Protein AF-A0A8T5M8J5-F1 (afdb_monomer_lite)

pLDDT: mean 85.02, std 7.41, range [54.47, 93.62]

Sequence (125 aa):
MVTTDGLLTYPKVIKSVWGYNHKLKRCNVFHNKVNASKGEGFNHPIERLHNSVRARTKVMRGFHGSINSANAILKGYEIYYNFITKHQAIKKCPYELAIPELTETLKDSKNKWLGLIQLTKEADL

Foldseek 3Di:
DAEDQQPPCVVVVQCVPQHADPVVRGGPDDYHHNHCCVPPHDPVVVVVVVVVVCVVVVVDPLVPDDPVSVVVVVVVVVCCQQFPDQDPVRSHHNCCVVPVPVVVQQVVPPDRVVSVVVVVVVVVD

Secondary structure (DSSP, 8-state):
-EEE---TTHHHHHHHHH-EETTTTEESS-EEE--GGGTT---HHHHHHHHHHHHHHHH-GGGSS-HHHHHHHHHHHHHIIIIIPPPTTTSS-HHHHH-HHHHHHHHT-SSHHHHHHHHHHHHT-

Radius of gyration: 25.07 Å; chains: 1; bounding box: 56×33×66 Å

Structure (mmCIF, N/CA/C/O backbone):
data_AF-A0A8T5M8J5-F1
#
_entry.id   AF-A0A8T5M8J5-F1
#
loop_
_atom_site.group_PDB
_atom_site.id
_atom_site.type_symbol
_atom_site.label_atom_id
_atom_site.label_alt_id
_atom_site.label_comp_id
_atom_site.label_asym_id
_atom_site.label_entity_id
_atom_site.label_seq_id
_atom_site.pdbx_PDB_ins_code
_atom_site.Cartn_x
_atom_site.Cartn_y
_atom_site.Cartn_z
_atom_site.occupancy
_atom_site.B_iso_or_equiv
_atom_site.auth_seq_id
_atom_site.auth_comp_id
_atom_site.auth_asym_id
_atom_site.auth_atom_id
_atom_site.pdbx_PDB_model_num
ATOM 1 N N . MET A 1 1 ? 32.609 -10.856 -18.463 1.00 80.81 1 MET A N 1
ATOM 2 C CA . MET A 1 1 ? 31.141 -11.035 -18.415 1.00 80.81 1 MET A CA 1
ATOM 3 C C . MET A 1 1 ? 30.520 -9.665 -18.214 1.00 80.81 1 MET A C 1
ATOM 5 O O . MET A 1 1 ? 30.996 -8.950 -17.347 1.00 80.81 1 MET A O 1
ATOM 9 N N . VAL A 1 2 ? 29.534 -9.284 -19.029 1.00 86.81 2 VAL A N 1
ATOM 10 C CA . VAL A 1 2 ? 28.79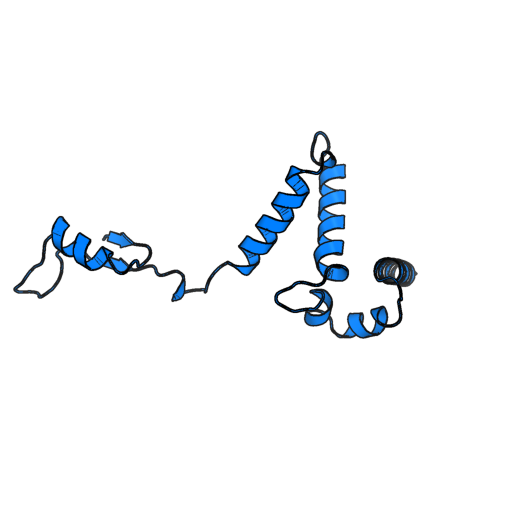7 -8.015 -18.891 1.00 86.81 2 VAL A CA 1
ATOM 11 C C . VAL A 1 2 ? 27.370 -8.350 -18.494 1.00 86.81 2 VAL A C 1
ATOM 13 O O . VAL A 1 2 ? 26.700 -9.097 -19.207 1.00 86.81 2 VAL A O 1
ATOM 16 N N . THR A 1 3 ? 26.920 -7.812 -17.366 1.00 87.38 3 THR A N 1
ATOM 17 C CA . THR A 1 3 ? 25.561 -8.007 -16.857 1.00 87.38 3 THR A CA 1
ATOM 18 C C . TH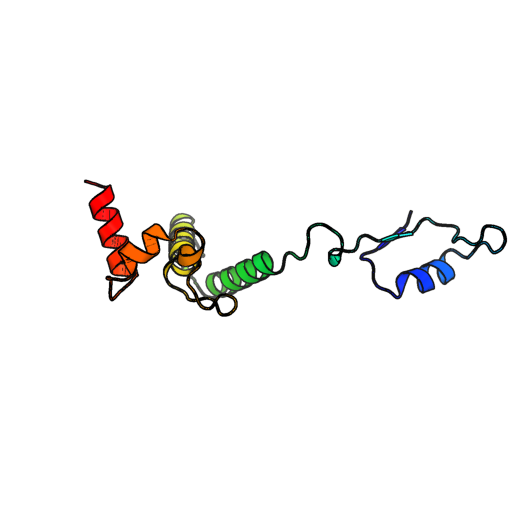R A 1 3 ? 24.763 -6.732 -17.079 1.00 87.38 3 THR A C 1
ATOM 20 O O . THR A 1 3 ? 25.243 -5.653 -16.741 1.00 87.38 3 THR A O 1
ATOM 23 N N . THR A 1 4 ? 23.567 -6.833 -17.659 1.00 86.56 4 THR A N 1
ATOM 24 C CA . THR A 1 4 ? 22.674 -5.678 -17.847 1.00 86.56 4 THR A CA 1
ATOM 25 C C . THR A 1 4 ? 21.249 -6.009 -17.416 1.00 86.56 4 THR A C 1
ATOM 27 O O . THR A 1 4 ? 20.870 -7.180 -17.377 1.00 86.56 4 THR A O 1
ATOM 30 N N . ASP A 1 5 ? 20.455 -4.973 -17.150 1.00 81.88 5 ASP A N 1
ATOM 31 C CA . ASP A 1 5 ? 19.042 -5.042 -16.730 1.00 81.88 5 ASP A CA 1
ATOM 32 C C . ASP A 1 5 ? 18.072 -5.588 -17.810 1.00 81.88 5 ASP A C 1
ATOM 34 O O . ASP A 1 5 ? 16.863 -5.688 -17.605 1.00 81.88 5 ASP A O 1
ATOM 38 N N . GLY A 1 6 ? 18.595 -5.948 -18.989 1.00 79.88 6 GLY A N 1
ATOM 39 C CA . GLY A 1 6 ? 17.821 -6.507 -20.092 1.00 79.88 6 GLY A CA 1
ATOM 40 C C . GLY A 1 6 ? 17.227 -5.508 -21.093 1.00 79.88 6 GLY A C 1
ATOM 41 O O . GLY A 1 6 ? 16.487 -5.967 -21.966 1.00 79.88 6 GLY A O 1
ATOM 42 N N . LEU A 1 7 ? 17.559 -4.206 -21.059 1.00 85.19 7 LEU A N 1
ATOM 43 C CA . LEU A 1 7 ? 17.125 -3.257 -22.105 1.00 85.19 7 LEU A CA 1
ATOM 44 C C . LEU A 1 7 ? 17.504 -3.740 -23.522 1.00 85.19 7 LEU A C 1
ATOM 46 O O . LEU A 1 7 ? 18.614 -4.220 -23.781 1.00 85.19 7 LEU A O 1
ATOM 50 N N . LEU A 1 8 ? 16.579 -3.572 -24.473 1.00 85.88 8 LEU A N 1
ATOM 51 C CA . LEU A 1 8 ? 16.702 -4.094 -25.843 1.00 85.88 8 LEU A CA 1
ATOM 52 C C . LEU A 1 8 ? 17.869 -3.496 -26.644 1.00 85.88 8 LEU A C 1
ATOM 54 O O . LEU A 1 8 ? 18.302 -4.090 -27.629 1.00 85.88 8 LEU A O 1
ATOM 58 N N . THR A 1 9 ? 18.400 -2.346 -26.230 1.00 90.12 9 THR A N 1
ATOM 59 C CA . THR A 1 9 ? 19.506 -1.652 -26.904 1.00 90.12 9 THR A CA 1
ATOM 60 C C . THR A 1 9 ? 20.879 -2.233 -26.556 1.00 90.12 9 THR A C 1
ATOM 62 O O . THR A 1 9 ? 21.807 -2.123 -27.364 1.00 90.12 9 THR A O 1
ATOM 65 N N . TYR A 1 10 ? 21.022 -2.912 -25.410 1.00 89.75 10 TYR A N 1
ATOM 66 C CA . TYR A 1 10 ? 22.314 -3.427 -24.944 1.00 89.75 10 TYR A CA 1
ATOM 67 C C . TYR A 1 10 ? 23.016 -4.371 -25.923 1.00 89.75 10 TYR A C 1
ATOM 69 O O . TYR A 1 10 ? 24.213 -4.188 -26.121 1.00 89.75 10 TYR A O 1
ATOM 77 N N . PRO A 1 11 ? 22.350 -5.327 -26.603 1.00 87.62 11 PRO A N 1
ATOM 78 C CA . PRO A 1 11 ? 23.023 -6.191 -27.573 1.00 87.62 11 PRO A CA 1
ATOM 79 C C . PRO A 1 11 ? 23.738 -5.415 -28.687 1.00 87.62 11 PRO A C 1
ATOM 81 O O . PRO A 1 11 ? 24.833 -5.800 -29.097 1.00 87.62 11 PRO A O 1
ATOM 84 N N . LYS A 1 12 ? 23.155 -4.300 -29.153 1.00 89.81 12 LYS A N 1
ATOM 85 C CA .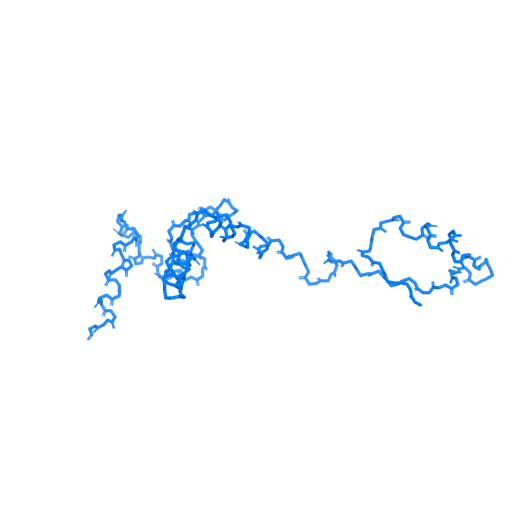 LYS A 1 12 ? 23.753 -3.449 -30.192 1.00 89.81 12 LYS A CA 1
ATOM 86 C C . LYS A 1 12 ? 24.989 -2.721 -29.664 1.00 89.81 12 LYS A C 1
ATOM 88 O O . LYS A 1 12 ? 26.030 -2.745 -30.315 1.00 89.81 12 LYS A O 1
ATOM 93 N N . VAL A 1 13 ? 24.886 -2.123 -28.477 1.00 89.94 13 VAL A N 1
ATOM 94 C CA . VAL A 1 13 ? 26.007 -1.425 -27.824 1.00 89.94 13 VAL A CA 1
ATOM 95 C C . VAL A 1 13 ? 27.133 -2.405 -27.509 1.00 89.94 13 VAL A C 1
ATOM 97 O O . VAL A 1 13 ? 28.292 -2.125 -27.802 1.00 89.94 13 VAL A O 1
ATOM 100 N N . ILE A 1 14 ? 26.799 -3.596 -27.008 1.00 90.12 14 ILE A N 1
ATOM 101 C CA . ILE A 1 14 ? 27.791 -4.609 -26.651 1.00 90.12 14 ILE A CA 1
ATOM 102 C C . ILE A 1 14 ? 28.567 -5.079 -27.883 1.00 90.12 14 ILE A C 1
ATOM 104 O O . ILE A 1 14 ? 29.790 -5.208 -27.849 1.00 90.12 14 ILE A O 1
ATOM 108 N N . LYS A 1 15 ? 27.865 -5.267 -29.003 1.00 89.44 15 LYS A N 1
ATOM 109 C CA . LYS A 1 15 ? 28.487 -5.592 -30.288 1.00 89.44 15 LYS A CA 1
ATOM 110 C C . LYS A 1 15 ? 29.440 -4.489 -30.769 1.00 89.44 15 LYS A C 1
ATOM 112 O O . LYS A 1 15 ? 30.482 -4.804 -31.334 1.00 89.44 15 LYS A O 1
ATOM 117 N N . SER A 1 16 ? 29.080 -3.223 -30.549 1.00 89.44 16 SER A N 1
ATOM 118 C CA . SER A 1 16 ? 29.872 -2.058 -30.963 1.00 89.44 16 SER A CA 1
ATOM 119 C C . SER A 1 16 ? 31.128 -1.854 -30.118 1.00 89.44 16 SER A C 1
ATOM 121 O O . SER A 1 16 ? 32.169 -1.518 -30.666 1.00 89.44 16 SER A O 1
ATOM 123 N N . VAL A 1 17 ? 31.033 -2.027 -28.797 1.00 90.38 17 VAL A N 1
ATOM 124 C CA . VAL A 1 17 ? 32.126 -1.717 -27.859 1.00 90.38 17 VAL A CA 1
ATOM 125 C C . VAL A 1 17 ? 33.126 -2.867 -27.755 1.00 90.38 17 VAL A C 1
ATOM 127 O O . VAL A 1 17 ? 34.329 -2.640 -27.794 1.00 90.38 17 VAL A O 1
ATOM 130 N N . TRP A 1 18 ? 32.647 -4.110 -27.643 1.00 88.50 18 TRP A N 1
ATOM 131 C CA . TRP A 1 18 ? 33.511 -5.281 -27.422 1.00 88.50 18 TRP A CA 1
ATOM 132 C C . TRP A 1 18 ? 33.780 -6.102 -28.691 1.00 88.50 18 TRP A C 1
ATOM 134 O O . TRP A 1 18 ? 34.512 -7.095 -28.654 1.00 88.50 18 TRP A O 1
ATOM 144 N N . GLY A 1 19 ? 33.203 -5.685 -29.819 1.00 85.25 19 GLY A N 1
ATOM 145 C CA . GLY A 1 19 ? 33.383 -6.327 -31.113 1.00 85.25 19 GLY A CA 1
ATOM 146 C C . GLY A 1 19 ? 32.615 -7.643 -31.275 1.00 85.25 19 GLY A C 1
ATOM 147 O O . GLY A 1 19 ? 32.189 -8.305 -30.320 1.00 85.25 19 GLY A O 1
ATOM 148 N N . TYR A 1 20 ? 32.441 -8.033 -32.538 1.00 87.44 20 TYR A N 1
ATOM 149 C CA . TYR A 1 20 ? 31.736 -9.246 -32.942 1.00 87.44 20 TYR A CA 1
ATOM 150 C C . TYR A 1 20 ? 32.662 -10.181 -33.706 1.00 87.44 20 TYR A C 1
ATOM 152 O O . TYR A 1 20 ? 33.249 -9.800 -34.718 1.00 87.44 20 TYR A O 1
ATOM 160 N N . ASN A 1 21 ? 32.760 -11.428 -33.258 1.00 86.56 21 ASN A N 1
ATOM 161 C CA . ASN A 1 21 ? 33.519 -12.437 -33.970 1.00 86.56 21 ASN A CA 1
ATOM 162 C C . ASN A 1 21 ? 32.640 -13.074 -35.054 1.00 86.56 21 ASN A C 1
ATOM 164 O O . ASN A 1 21 ? 31.743 -13.865 -34.758 1.00 86.56 21 ASN A O 1
ATOM 168 N N . HIS A 1 22 ? 32.919 -12.751 -36.318 1.00 84.75 22 HIS A N 1
ATOM 169 C CA . HIS A 1 22 ? 32.164 -13.258 -37.468 1.00 84.75 22 HIS A CA 1
ATOM 170 C C . HIS A 1 22 ? 32.338 -14.767 -37.707 1.00 84.75 22 HIS A C 1
ATOM 172 O O . HIS A 1 22 ? 31.404 -15.403 -38.190 1.00 84.75 22 HIS A O 1
ATOM 178 N N . LYS A 1 23 ? 33.483 -15.359 -37.332 1.00 86.12 23 LYS A N 1
ATOM 179 C CA . LYS A 1 23 ? 33.741 -16.804 -37.488 1.00 86.12 23 LYS A CA 1
ATOM 180 C C . LYS A 1 23 ? 32.932 -17.628 -36.487 1.00 86.12 23 LYS A C 1
ATOM 182 O O . LYS A 1 23 ? 32.312 -18.617 -36.851 1.00 86.12 23 LYS A O 1
ATOM 187 N N . LEU A 1 24 ? 32.909 -17.184 -35.229 1.00 84.06 24 LEU A N 1
ATOM 188 C CA . LEU A 1 24 ? 32.190 -17.847 -34.133 1.00 84.06 24 LEU A CA 1
ATOM 189 C C . LEU A 1 24 ? 30.734 -17.369 -33.985 1.00 84.06 24 LEU A C 1
ATOM 191 O O . LEU A 1 24 ? 30.025 -17.841 -33.099 1.00 84.06 24 LEU A O 1
ATOM 195 N N . LYS A 1 25 ? 30.308 -16.400 -34.809 1.00 83.50 25 LYS A N 1
ATOM 196 C CA . LYS A 1 25 ? 28.989 -15.743 -34.786 1.00 83.50 25 LYS A CA 1
ATOM 197 C C . LYS A 1 25 ? 28.543 -15.262 -33.393 1.00 83.50 25 LYS A C 1
ATOM 199 O O . LYS A 1 25 ? 27.351 -15.246 -33.086 1.00 83.50 25 LYS A O 1
ATOM 204 N N . ARG A 1 26 ? 29.481 -14.812 -32.554 1.00 82.00 26 ARG A N 1
ATOM 205 C CA . ARG A 1 26 ? 29.214 -14.361 -31.175 1.00 82.00 26 A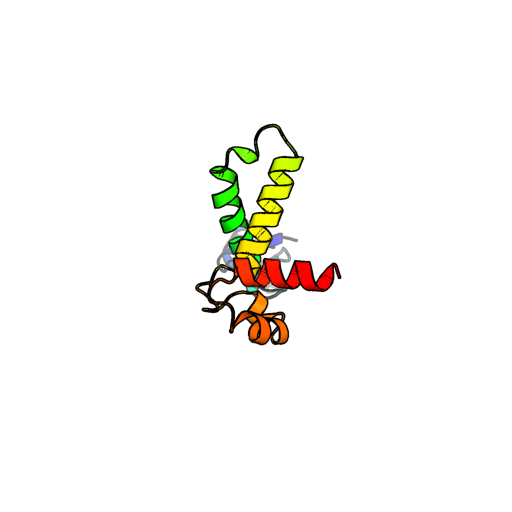RG A CA 1
ATOM 206 C C . ARG A 1 26 ? 30.053 -13.143 -30.793 1.00 82.00 26 ARG A C 1
ATOM 208 O O . ARG A 1 26 ? 31.121 -12.921 -31.359 1.00 82.00 26 ARG A O 1
ATOM 215 N N . CYS A 1 27 ? 29.575 -12.355 -29.830 1.00 82.69 27 CYS A N 1
ATOM 216 C CA . CYS A 1 27 ? 30.375 -11.285 -29.230 1.00 82.69 27 CYS A CA 1
ATOM 217 C C . CYS A 1 27 ? 31.550 -11.881 -28.443 1.00 82.69 27 CYS A C 1
ATOM 219 O O . CYS A 1 27 ? 31.445 -12.985 -27.906 1.00 82.69 27 CYS A O 1
ATOM 221 N N . ASN A 1 28 ? 32.646 -11.129 -28.330 1.00 83.31 28 ASN A N 1
ATOM 222 C CA . ASN A 1 28 ? 33.824 -11.551 -27.558 1.00 83.31 28 ASN A CA 1
ATOM 223 C C . ASN A 1 28 ? 33.560 -11.621 -26.045 1.00 83.31 28 ASN A C 1
ATOM 225 O O . ASN A 1 28 ? 34.365 -12.160 -25.290 1.00 83.31 28 ASN A O 1
ATOM 229 N N . VAL A 1 29 ? 32.424 -11.083 -25.598 1.00 87.44 29 VAL A N 1
ATOM 230 C CA . VAL A 1 29 ? 32.016 -11.036 -24.199 1.00 87.44 29 VAL A CA 1
ATOM 231 C C . VAL A 1 29 ? 30.656 -11.705 -24.033 1.00 87.44 29 VAL A C 1
ATOM 233 O O . VAL A 1 29 ? 29.737 -11.487 -24.823 1.00 87.44 29 VAL A O 1
ATOM 236 N N . PHE A 1 30 ? 30.525 -12.499 -22.971 1.00 86.31 30 PHE A N 1
ATOM 237 C CA . PHE A 1 30 ? 29.251 -13.064 -22.542 1.00 86.31 30 PHE A CA 1
ATOM 238 C C . PHE A 1 30 ? 28.356 -11.972 -21.939 1.00 86.31 30 PHE A C 1
ATOM 240 O O . PHE A 1 30 ? 28.739 -11.334 -20.950 1.00 86.31 30 PHE A O 1
ATOM 247 N N . HIS A 1 31 ? 27.183 -11.765 -22.545 1.00 87.38 31 HIS A N 1
ATOM 248 C CA . HIS A 1 31 ? 26.151 -10.839 -22.077 1.00 87.38 31 HIS A CA 1
ATOM 249 C C . HIS A 1 31 ? 25.127 -11.587 -21.220 1.00 87.38 31 HIS A C 1
ATOM 251 O O . HIS A 1 31 ? 24.293 -12.318 -21.751 1.00 87.38 31 HIS A O 1
ATOM 257 N N . ASN A 1 32 ? 25.174 -11.373 -19.906 1.00 86.44 32 ASN A N 1
ATOM 258 C CA . ASN A 1 32 ? 24.155 -11.852 -18.982 1.00 86.44 32 ASN A CA 1
ATOM 259 C C . ASN A 1 32 ? 23.007 -10.830 -18.905 1.00 86.44 32 ASN A C 1
ATOM 261 O O . ASN A 1 32 ? 23.208 -9.693 -18.476 1.00 86.44 32 ASN A O 1
ATOM 265 N N . LYS A 1 33 ? 21.806 -11.216 -19.341 1.00 84.00 33 LYS A N 1
ATOM 266 C CA . LYS A 1 33 ? 20.610 -10.365 -19.272 1.00 84.00 33 LYS A CA 1
ATOM 267 C C . LYS A 1 33 ? 19.821 -10.713 -18.019 1.00 84.00 33 LYS A C 1
ATOM 269 O O . LYS A 1 33 ? 19.134 -11.731 -17.996 1.00 84.00 33 LYS A O 1
ATOM 274 N N . VAL A 1 34 ? 19.876 -9.846 -17.018 1.00 77.19 34 VAL A N 1
ATOM 275 C CA . VAL A 1 34 ? 19.084 -9.975 -15.795 1.00 77.19 34 VAL A CA 1
ATOM 276 C C . VAL A 1 34 ? 17.842 -9.114 -15.969 1.00 77.19 34 VAL A C 1
ATOM 278 O O . VAL A 1 34 ? 17.834 -7.937 -15.635 1.00 77.19 34 VAL A O 1
ATOM 281 N N . ASN A 1 35 ? 16.805 -9.692 -16.575 1.00 71.19 35 ASN A N 1
ATOM 282 C CA . ASN A 1 35 ? 15.527 -9.009 -16.742 1.00 71.19 35 ASN A CA 1
ATOM 283 C C . ASN A 1 35 ? 14.635 -9.283 -15.524 1.00 71.19 35 ASN A C 1
ATOM 285 O O . ASN A 1 35 ? 14.187 -10.417 -15.341 1.00 71.19 35 ASN A O 1
ATOM 289 N N . ALA A 1 36 ? 14.332 -8.239 -14.749 1.00 65.81 36 ALA A N 1
ATOM 290 C CA . ALA A 1 36 ? 13.437 -8.314 -13.592 1.00 65.81 36 ALA A CA 1
ATOM 291 C C . ALA A 1 36 ? 12.049 -8.888 -13.945 1.00 65.81 36 ALA A C 1
ATOM 293 O O . ALA A 1 36 ? 11.459 -9.623 -13.160 1.00 65.81 36 ALA A O 1
ATOM 294 N N . SER A 1 37 ? 11.562 -8.651 -15.169 1.00 63.59 37 SER A N 1
ATOM 295 C CA . SER A 1 37 ? 10.265 -9.150 -15.644 1.00 63.59 37 SER A CA 1
ATOM 296 C C . SER A 1 37 ? 10.214 -10.662 -15.879 1.00 63.59 37 SER A C 1
ATOM 298 O O . SER A 1 37 ? 9.116 -11.206 -15.970 1.00 63.59 37 SER A O 1
ATOM 300 N N . LYS A 1 38 ? 11.358 -11.330 -16.080 1.00 61.44 38 LYS A N 1
ATOM 301 C CA . LYS A 1 38 ? 11.420 -12.770 -16.406 1.00 61.44 38 LYS A CA 1
ATOM 302 C C . LYS A 1 38 ? 11.775 -13.652 -15.204 1.00 61.44 38 LYS A C 1
ATOM 304 O O . LYS A 1 38 ? 11.768 -14.869 -15.351 1.00 61.44 38 LYS A O 1
ATOM 309 N N . GLY A 1 39 ? 12.127 -13.043 -14.071 1.00 68.00 39 GLY A N 1
ATOM 310 C CA . GLY A 1 39 ? 12.466 -13.725 -12.821 1.00 68.00 39 GLY A CA 1
ATOM 311 C C . GLY A 1 39 ? 11.300 -13.732 -11.832 1.00 68.00 39 GLY A C 1
ATOM 312 O O . GLY A 1 39 ? 10.180 -14.074 -12.191 1.00 68.00 39 GLY A O 1
ATOM 313 N N . GLU A 1 40 ? 11.569 -13.310 -10.596 1.00 66.56 40 GLU A N 1
ATOM 314 C CA . GLU A 1 40 ? 10.646 -13.311 -9.442 1.00 66.56 40 GLU A CA 1
ATOM 315 C C . GLU A 1 40 ? 9.424 -12.375 -9.581 1.00 66.56 40 GLU A C 1
ATOM 317 O O . GLU A 1 40 ? 8.549 -12.351 -8.717 1.00 66.56 40 GLU A O 1
ATOM 322 N N . GLY A 1 41 ? 9.328 -11.629 -10.685 1.00 72.75 41 GLY A N 1
ATOM 323 C CA . GLY A 1 41 ? 8.282 -10.643 -10.929 1.00 72.75 41 GLY A CA 1
ATOM 324 C C . GLY A 1 41 ? 8.657 -9.250 -10.426 1.00 72.75 41 GLY A C 1
ATOM 325 O O . GLY A 1 41 ? 9.730 -9.013 -9.874 1.00 72.75 41 GLY A O 1
ATOM 326 N N . PHE A 1 42 ? 7.767 -8.289 -10.664 1.00 77.44 42 PHE A N 1
ATOM 327 C CA . PHE A 1 42 ? 7.987 -6.913 -10.235 1.00 77.44 42 PHE A CA 1
ATOM 328 C C . PHE A 1 42 ? 7.575 -6.704 -8.775 1.00 77.44 42 PHE A C 1
ATOM 330 O O . PHE A 1 42 ? 6.503 -7.116 -8.334 1.00 77.44 42 PHE A O 1
ATOM 337 N N . ASN A 1 43 ? 8.382 -5.935 -8.056 1.00 84.25 43 ASN A N 1
ATOM 338 C CA . ASN A 1 43 ? 8.168 -5.493 -6.678 1.00 84.25 43 ASN A CA 1
ATOM 339 C C . ASN A 1 43 ? 7.159 -4.321 -6.558 1.00 84.25 43 ASN A C 1
ATOM 341 O O . ASN A 1 43 ? 7.073 -3.665 -5.519 1.00 84.25 43 ASN A O 1
ATOM 345 N N . HIS A 1 44 ? 6.356 -4.047 -7.588 1.00 85.56 44 HIS A N 1
ATOM 346 C CA . HIS A 1 44 ? 5.403 -2.931 -7.589 1.00 85.56 44 HIS A CA 1
ATOM 347 C C . HIS A 1 44 ? 4.454 -2.883 -6.375 1.00 85.56 44 HIS A C 1
ATOM 349 O O . HIS A 1 44 ? 4.157 -1.779 -5.907 1.00 85.56 44 HIS A O 1
ATOM 355 N N . PRO A 1 45 ? 3.955 -4.016 -5.826 1.00 85.25 45 PRO A N 1
ATOM 356 C CA . PRO A 1 45 ? 3.113 -3.975 -4.633 1.00 85.25 45 PRO A CA 1
ATOM 357 C C . PRO A 1 45 ? 3.839 -3.387 -3.417 1.00 85.25 45 PRO A C 1
ATOM 359 O O . PRO A 1 45 ? 3.283 -2.524 -2.734 1.00 85.25 45 PRO A O 1
ATOM 362 N N . ILE A 1 46 ? 5.089 -3.801 -3.183 1.00 88.50 46 ILE A N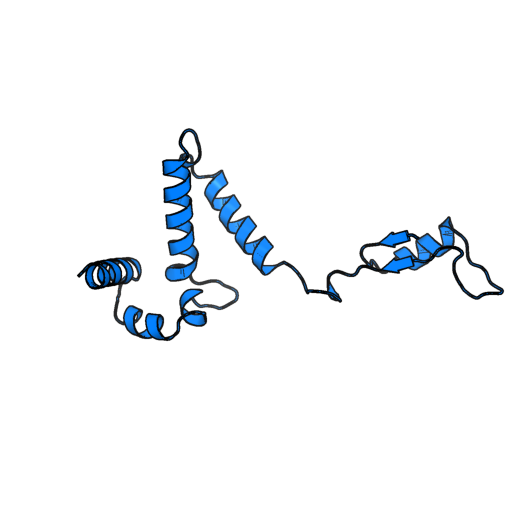 1
ATOM 363 C CA . ILE A 1 46 ? 5.875 -3.330 -2.040 1.00 88.50 46 ILE A CA 1
ATOM 364 C C . ILE A 1 46 ? 6.329 -1.878 -2.237 1.00 88.50 46 ILE A C 1
ATOM 366 O O . ILE A 1 46 ? 6.252 -1.077 -1.308 1.00 88.50 46 ILE A O 1
ATOM 370 N N . GLU A 1 47 ? 6.682 -1.483 -3.463 1.00 90.88 47 GLU A N 1
ATOM 371 C CA . GLU A 1 47 ? 7.000 -0.087 -3.791 1.00 90.88 47 GLU A CA 1
ATOM 372 C C . GLU A 1 47 ? 5.813 0.846 -3.519 1.00 90.88 47 GLU A C 1
ATOM 374 O O . GLU A 1 47 ? 5.972 1.928 -2.947 1.00 90.88 47 GLU A O 1
ATOM 379 N N . ARG A 1 48 ? 4.592 0.415 -3.865 1.00 90.50 48 ARG A N 1
ATOM 380 C CA . ARG A 1 48 ? 3.366 1.177 -3.591 1.00 90.50 48 ARG A CA 1
ATOM 381 C C . ARG A 1 48 ? 3.111 1.330 -2.092 1.00 90.50 48 ARG A C 1
ATOM 383 O O . ARG A 1 48 ? 2.750 2.426 -1.648 1.00 90.50 48 ARG A O 1
ATOM 390 N N . LEU A 1 49 ? 3.302 0.261 -1.316 1.00 90.88 49 LEU A N 1
ATOM 391 C CA . LEU A 1 49 ? 3.207 0.318 0.144 1.00 90.88 49 LEU A CA 1
ATOM 392 C C . LEU A 1 49 ? 4.225 1.316 0.708 1.00 90.88 49 LEU A C 1
ATOM 394 O O . LEU A 1 49 ? 3.843 2.229 1.439 1.00 90.88 49 LEU A O 1
ATOM 398 N N . HIS A 1 50 ? 5.494 1.212 0.307 1.00 92.81 50 HIS A N 1
ATOM 399 C CA . HIS A 1 50 ? 6.556 2.110 0.764 1.00 92.81 50 HIS A CA 1
ATOM 400 C C . HIS A 1 50 ? 6.279 3.578 0.424 1.00 92.81 50 HIS A C 1
ATOM 402 O O . HIS A 1 50 ? 6.480 4.451 1.269 1.00 92.81 50 HIS A O 1
ATOM 408 N N . ASN A 1 51 ? 5.754 3.864 -0.769 1.00 92.44 51 ASN A N 1
ATOM 409 C CA . ASN A 1 51 ? 5.353 5.219 -1.147 1.00 92.44 51 ASN A CA 1
ATOM 410 C C . ASN A 1 51 ? 4.230 5.762 -0.251 1.00 92.44 51 ASN A C 1
ATOM 412 O O . ASN A 1 51 ? 4.275 6.922 0.164 1.00 92.44 51 ASN A O 1
ATOM 416 N N . SER A 1 52 ? 3.257 4.916 0.097 1.00 90.94 52 SER A N 1
ATOM 417 C CA . SER A 1 52 ? 2.138 5.281 0.975 1.00 90.94 52 SER A CA 1
ATOM 418 C C . SER A 1 52 ? 2.611 5.572 2.404 1.00 90.94 52 SER A C 1
ATOM 420 O O . SER A 1 52 ? 2.245 6.599 2.981 1.00 90.94 52 SER A O 1
ATOM 422 N N . VAL A 1 53 ? 3.488 4.717 2.943 1.00 90.75 53 VAL A N 1
ATOM 423 C CA . VAL A 1 53 ? 4.126 4.903 4.256 1.00 90.75 53 VAL A CA 1
ATOM 424 C C . VAL A 1 53 ? 4.933 6.201 4.270 1.00 90.75 53 VAL A C 1
ATOM 426 O O . VAL A 1 53 ? 4.712 7.050 5.132 1.00 90.75 53 VAL A O 1
ATOM 429 N N . ARG A 1 54 ? 5.811 6.410 3.278 1.00 90.56 54 ARG A N 1
ATOM 430 C CA . ARG A 1 54 ? 6.648 7.614 3.157 1.00 90.56 54 ARG A CA 1
ATOM 431 C C . ARG A 1 54 ? 5.815 8.894 3.106 1.00 90.56 54 ARG A C 1
ATOM 433 O O . ARG A 1 54 ? 6.176 9.881 3.742 1.00 90.56 54 ARG A O 1
ATOM 440 N N . ALA A 1 55 ? 4.711 8.899 2.359 1.00 90.19 55 ALA A N 1
ATOM 441 C CA . ALA A 1 55 ? 3.838 10.067 2.265 1.00 90.19 55 ALA A CA 1
ATOM 442 C C . ALA A 1 55 ? 3.239 10.452 3.629 1.00 90.19 55 ALA A C 1
ATOM 444 O O . ALA A 1 55 ? 3.091 11.638 3.924 1.00 90.19 55 ALA A O 1
ATOM 445 N N . ARG A 1 56 ? 2.934 9.466 4.483 1.00 86.88 56 ARG A N 1
ATOM 446 C CA . ARG A 1 56 ? 2.405 9.698 5.835 1.00 86.88 56 ARG A CA 1
ATOM 447 C C . ARG A 1 56 ? 3.494 10.114 6.812 1.00 86.88 56 ARG A C 1
ATOM 449 O O . ARG A 1 56 ? 3.316 11.106 7.517 1.00 86.88 56 ARG A O 1
ATOM 456 N N . THR A 1 57 ? 4.626 9.413 6.822 1.00 86.31 57 THR A N 1
ATOM 457 C CA . THR A 1 57 ? 5.723 9.713 7.751 1.00 86.31 57 THR A CA 1
ATOM 458 C C . THR A 1 57 ? 6.357 11.073 7.481 1.00 86.31 57 THR A C 1
ATOM 460 O O . THR A 1 57 ? 6.667 11.783 8.429 1.00 86.31 57 THR A O 1
ATOM 463 N N . LYS A 1 58 ? 6.463 11.497 6.212 1.00 86.00 58 LYS A N 1
ATOM 464 C CA . LYS A 1 58 ? 6.990 12.822 5.841 1.00 86.00 58 LYS A CA 1
ATOM 465 C C . LYS A 1 58 ? 6.218 13.975 6.494 1.00 86.00 58 LYS A C 1
ATOM 467 O O . LYS A 1 58 ? 6.816 14.987 6.842 1.00 86.00 58 LYS A O 1
ATOM 472 N N . VAL A 1 59 ? 4.894 13.860 6.591 1.00 85.06 59 VAL A N 1
ATOM 473 C CA . VAL A 1 59 ? 4.024 14.954 7.060 1.00 85.06 59 VAL A CA 1
ATOM 474 C C . VAL A 1 59 ? 3.835 14.910 8.579 1.00 85.06 59 VAL A C 1
ATOM 476 O O . VAL A 1 59 ? 3.649 15.945 9.219 1.00 85.06 59 VAL A O 1
ATOM 479 N N . MET A 1 60 ? 3.884 13.722 9.180 1.00 81.06 60 MET A N 1
ATOM 480 C CA . MET A 1 60 ? 3.643 13.544 10.609 1.00 81.06 60 MET A CA 1
ATOM 481 C C . MET A 1 60 ? 4.857 13.951 11.451 1.00 81.06 60 MET A C 1
ATOM 483 O O . MET A 1 60 ? 5.874 13.267 11.484 1.00 81.06 60 MET A O 1
ATOM 487 N N . ARG A 1 61 ? 4.710 15.023 12.238 1.00 74.31 61 ARG A N 1
ATOM 488 C CA . ARG A 1 61 ? 5.734 15.476 13.200 1.00 74.31 61 ARG A CA 1
ATOM 489 C C . ARG A 1 61 ? 5.995 14.496 14.352 1.00 74.31 61 ARG A C 1
ATOM 491 O O . ARG A 1 61 ? 7.039 14.586 14.981 1.00 74.31 61 ARG A O 1
ATOM 498 N N . GLY A 1 62 ? 5.094 13.541 14.605 1.00 70.75 62 GLY A N 1
ATOM 499 C CA . GLY A 1 62 ? 5.220 12.548 15.686 1.00 70.75 62 GLY A CA 1
ATOM 500 C C . GLY A 1 62 ? 6.367 11.538 15.526 1.00 70.75 62 GLY A C 1
ATOM 501 O O . GLY A 1 62 ? 6.618 10.761 16.444 1.00 70.75 62 GLY A O 1
ATOM 502 N N . PHE A 1 63 ? 7.072 11.566 14.390 1.00 71.38 63 PHE A N 1
ATOM 503 C CA . PHE A 1 63 ? 8.325 10.837 14.167 1.00 71.38 63 PHE A CA 1
ATOM 504 C C . PHE A 1 63 ? 9.568 11.581 14.679 1.00 71.38 63 PHE A C 1
ATOM 506 O O . PHE A 1 63 ? 10.666 11.030 14.651 1.00 71.38 63 PHE A O 1
ATOM 513 N N . HIS A 1 64 ? 9.424 12.828 15.135 1.00 70.06 64 HIS A N 1
ATOM 514 C CA . HIS A 1 64 ? 10.531 13.627 15.643 1.00 70.06 64 HIS A CA 1
ATOM 515 C C . HIS A 1 64 ? 10.638 13.500 17.171 1.00 70.06 64 HIS A C 1
ATOM 517 O O . HIS A 1 64 ? 9.736 13.914 17.894 1.00 70.06 64 HIS A O 1
ATOM 523 N N . GLY A 1 65 ? 11.749 12.942 17.663 1.00 73.44 65 GLY A N 1
ATOM 524 C CA . GLY A 1 65 ? 12.144 13.028 19.076 1.00 73.44 65 GLY A CA 1
ATOM 525 C C . GLY A 1 65 ? 11.673 11.910 20.018 1.00 73.44 65 GLY A C 1
ATOM 526 O O . GLY A 1 65 ? 12.069 11.921 21.178 1.00 73.44 65 GLY A O 1
ATOM 527 N N . SER A 1 66 ? 10.885 10.925 19.567 1.00 82.38 66 SER A N 1
ATOM 528 C CA . SER A 1 66 ? 10.533 9.754 20.389 1.00 82.38 66 SER A CA 1
ATOM 529 C C . SER A 1 66 ? 10.274 8.501 19.548 1.00 82.38 66 SER A C 1
ATOM 531 O O . SER A 1 66 ? 9.506 8.511 18.587 1.00 82.38 66 SER A O 1
ATOM 533 N N . ILE A 1 67 ? 10.914 7.393 19.930 1.00 85.25 67 ILE A N 1
ATOM 534 C CA . ILE A 1 67 ? 10.737 6.079 19.289 1.00 85.25 67 ILE A CA 1
ATOM 535 C C . ILE A 1 67 ? 9.351 5.508 19.615 1.00 85.25 67 ILE A C 1
ATOM 537 O O . ILE A 1 67 ? 8.710 4.903 18.756 1.00 85.25 67 ILE A O 1
ATOM 541 N N . ASN A 1 68 ? 8.851 5.748 20.829 1.00 86.56 68 ASN A N 1
ATOM 542 C CA . ASN A 1 68 ? 7.564 5.218 21.278 1.00 86.56 68 ASN A CA 1
ATOM 543 C C . ASN A 1 68 ? 6.399 5.825 20.486 1.00 86.56 68 ASN A C 1
ATOM 545 O O . ASN A 1 68 ? 5.502 5.097 20.059 1.00 86.56 68 ASN A O 1
ATOM 549 N N . SER A 1 69 ? 6.433 7.137 20.225 1.00 85.81 69 SER A N 1
ATOM 550 C CA . SER A 1 69 ? 5.416 7.795 19.395 1.00 85.81 69 SER A CA 1
ATOM 551 C C . SER A 1 69 ? 5.483 7.323 17.946 1.00 85.81 69 SER A C 1
ATOM 553 O O . SER A 1 69 ? 4.447 7.026 17.353 1.00 85.81 69 SER A O 1
ATOM 555 N N . ALA A 1 70 ? 6.691 7.194 17.388 1.00 87.06 70 ALA A N 1
ATOM 556 C CA . ALA A 1 70 ? 6.888 6.673 16.040 1.00 87.06 70 ALA A CA 1
ATOM 557 C C . ALA A 1 70 ? 6.316 5.253 15.898 1.00 87.06 70 ALA A C 1
ATOM 559 O O . ALA A 1 70 ? 5.591 4.976 14.942 1.00 87.06 70 ALA A O 1
ATOM 560 N N . ASN A 1 71 ? 6.579 4.374 16.870 1.00 90.00 71 ASN A N 1
ATOM 561 C CA . ASN A 1 71 ? 6.073 3.004 16.863 1.00 90.00 71 ASN A CA 1
ATOM 562 C C . ASN A 1 71 ? 4.538 2.959 16.963 1.00 90.00 71 ASN A C 1
ATOM 564 O O . ASN A 1 71 ? 3.889 2.288 16.163 1.00 90.00 71 ASN A O 1
ATOM 568 N N . ALA A 1 72 ? 3.938 3.740 17.869 1.00 89.56 72 ALA A N 1
ATOM 569 C CA . ALA A 1 72 ? 2.483 3.825 18.004 1.00 89.56 72 ALA A CA 1
ATOM 570 C C . ALA A 1 72 ? 1.803 4.326 16.715 1.00 89.56 72 ALA A C 1
ATOM 572 O O . ALA A 1 72 ? 0.791 3.771 16.284 1.00 89.56 72 ALA A O 1
ATOM 573 N N . ILE A 1 73 ? 2.381 5.336 16.055 1.00 88.94 73 ILE A N 1
ATOM 574 C CA . ILE A 1 73 ? 1.865 5.870 14.786 1.00 88.94 73 ILE A CA 1
ATOM 575 C C . ILE A 1 73 ? 1.980 4.835 13.664 1.00 88.94 73 ILE A C 1
ATOM 577 O O . ILE A 1 73 ? 1.031 4.665 12.898 1.00 88.94 73 ILE A O 1
ATOM 581 N N . LEU A 1 74 ? 3.116 4.138 13.556 1.00 90.75 74 LEU A N 1
ATOM 582 C CA . LEU A 1 74 ? 3.307 3.094 12.545 1.00 90.75 74 LEU A CA 1
ATOM 583 C C . LEU A 1 74 ? 2.342 1.929 12.753 1.00 90.75 74 LEU A C 1
ATOM 585 O O . LEU A 1 74 ? 1.730 1.483 11.786 1.00 90.75 74 LEU A O 1
ATOM 589 N N . LYS A 1 75 ? 2.138 1.493 14.001 1.00 92.06 75 LYS A N 1
ATOM 590 C CA . LYS A 1 75 ? 1.152 0.458 14.329 1.00 92.06 75 LYS A CA 1
ATOM 591 C C . LYS A 1 75 ? -0.275 0.898 14.019 1.00 92.06 75 LYS A C 1
ATOM 593 O O . LYS A 1 75 ? -1.022 0.156 13.388 1.00 92.06 75 LYS A O 1
ATOM 598 N N . GLY A 1 76 ? -0.639 2.132 14.362 1.00 91.75 76 GLY A N 1
ATOM 599 C CA . GLY A 1 76 ? -1.932 2.697 13.972 1.00 91.75 76 GLY A CA 1
ATOM 600 C C . GLY A 1 76 ? -2.108 2.767 12.451 1.00 91.75 76 GLY A C 1
ATOM 601 O O . GLY A 1 76 ? -3.189 2.484 11.934 1.00 91.75 76 GLY A O 1
ATOM 602 N N . TYR A 1 77 ? -1.042 3.095 11.715 1.00 92.12 77 TYR A N 1
ATOM 603 C CA . TYR A 1 77 ? -1.061 3.112 10.255 1.00 92.12 77 TYR A CA 1
ATOM 604 C C . TYR A 1 77 ? -1.208 1.712 9.651 1.00 92.12 77 TYR A C 1
ATOM 606 O O . TYR A 1 77 ? -1.967 1.556 8.699 1.00 92.12 77 TYR A O 1
ATOM 614 N N . GLU A 1 78 ? -0.537 0.705 10.210 1.00 92.88 78 GLU A N 1
ATOM 615 C CA . GLU A 1 78 ? -0.676 -0.700 9.814 1.00 92.88 78 GLU A CA 1
ATOM 616 C C . GLU A 1 78 ? -2.138 -1.158 9.934 1.00 92.88 78 GLU A C 1
ATOM 618 O O . GLU A 1 78 ? -2.709 -1.673 8.971 1.00 92.88 78 GLU A O 1
ATOM 623 N N . ILE A 1 79 ? -2.782 -0.872 11.072 1.00 93.62 79 ILE A N 1
ATOM 624 C CA . ILE A 1 79 ? -4.200 -1.191 11.297 1.00 93.62 79 ILE A CA 1
ATOM 625 C C . ILE A 1 79 ? -5.085 -0.446 10.291 1.00 93.62 79 ILE A C 1
ATOM 627 O O . ILE A 1 79 ? -5.945 -1.038 9.638 1.00 93.62 79 ILE A O 1
ATOM 631 N N . TYR A 1 80 ? -4.854 0.854 10.110 1.00 93.00 80 TYR A N 1
ATOM 632 C CA . TYR A 1 80 ? -5.616 1.664 9.164 1.00 93.00 80 TYR A CA 1
ATOM 633 C C . TYR A 1 80 ? -5.504 1.141 7.721 1.00 93.00 80 TYR A C 1
ATOM 635 O O . TYR A 1 80 ? -6.520 0.999 7.036 1.00 93.00 80 TYR A O 1
ATOM 643 N N . TYR A 1 81 ? -4.287 0.818 7.275 1.00 92.62 81 TYR A N 1
ATOM 644 C CA . TYR A 1 81 ? -4.003 0.328 5.925 1.00 92.62 81 TYR A CA 1
ATOM 645 C C . TYR A 1 81 ? -4.666 -1.031 5.652 1.00 92.62 81 TYR A C 1
ATOM 647 O O . TYR A 1 81 ? -5.227 -1.249 4.571 1.00 92.62 81 TYR A O 1
ATOM 655 N N . ASN A 1 82 ? -4.620 -1.931 6.640 1.00 92.19 82 ASN A N 1
ATOM 656 C CA . ASN A 1 82 ? -5.092 -3.308 6.509 1.00 92.19 82 ASN A CA 1
ATOM 657 C C . ASN A 1 82 ? -6.595 -3.478 6.753 1.00 92.19 82 ASN A C 1
ATOM 659 O O . ASN A 1 82 ? -7.208 -4.317 6.096 1.00 92.19 82 ASN A O 1
ATOM 663 N N . PHE A 1 83 ? -7.201 -2.698 7.654 1.00 91.75 83 PHE A N 1
ATOM 664 C CA . PHE A 1 83 ? -8.578 -2.936 8.110 1.00 91.75 83 PHE A CA 1
ATOM 665 C C . PHE A 1 83 ? -9.576 -1.843 7.715 1.00 91.75 83 PHE A C 1
ATOM 667 O O . PHE A 1 83 ? -10.773 -2.108 7.611 1.00 91.75 83 PHE A O 1
ATOM 674 N N . ILE A 1 84 ? -9.117 -0.618 7.443 1.00 91.31 84 ILE A N 1
ATOM 675 C CA . ILE A 1 84 ? -10.012 0.535 7.252 1.00 91.31 84 ILE A CA 1
ATOM 676 C C . ILE A 1 84 ? -10.030 1.013 5.801 1.00 91.31 84 ILE A C 1
ATOM 678 O O . ILE A 1 84 ? -11.101 1.241 5.235 1.00 91.31 84 ILE A O 1
ATOM 682 N N . THR A 1 85 ? -8.864 1.168 5.170 1.00 90.19 85 THR A N 1
ATOM 683 C CA . THR A 1 85 ? -8.783 1.711 3.808 1.00 90.19 85 THR A CA 1
ATOM 684 C C . THR A 1 85 ? -9.165 0.702 2.743 1.00 90.19 85 THR A C 1
ATOM 686 O O . THR A 1 85 ? -8.651 -0.416 2.718 1.00 90.19 85 THR A O 1
ATOM 689 N N . LYS A 1 86 ? -10.013 1.128 1.804 1.00 90.50 86 LYS A N 1
ATOM 690 C CA . LYS A 1 86 ? -10.256 0.399 0.557 1.00 90.50 86 LYS A CA 1
ATOM 691 C C . LYS A 1 86 ? -9.169 0.751 -0.452 1.00 90.50 86 LYS A C 1
ATOM 693 O O . LYS A 1 86 ? -8.962 1.927 -0.751 1.00 90.50 86 LYS A O 1
ATOM 698 N N . HIS A 1 87 ? -8.498 -0.255 -1.001 1.00 91.12 87 HIS A N 1
ATOM 699 C CA . HIS A 1 87 ? -7.447 -0.037 -2.000 1.00 91.12 87 HIS A CA 1
ATOM 700 C C . HIS A 1 87 ? -8.030 0.002 -3.404 1.00 91.12 87 HIS A C 1
ATOM 702 O O . HIS A 1 87 ? -8.876 -0.815 -3.754 1.00 91.12 87 HIS A O 1
ATOM 708 N N . GLN A 1 88 ? -7.532 0.909 -4.242 1.00 87.44 88 GLN A N 1
ATOM 709 C CA . GLN A 1 88 ? -8.040 1.096 -5.606 1.00 87.44 88 GLN A CA 1
ATOM 710 C C . GLN A 1 88 ? -7.879 -0.152 -6.488 1.00 87.44 88 GLN A C 1
ATOM 712 O O . GLN A 1 88 ? -8.768 -0.459 -7.275 1.00 87.44 88 GLN A O 1
ATOM 717 N N . ALA A 1 89 ? -6.775 -0.891 -6.328 1.00 86.69 89 ALA A N 1
ATOM 718 C CA . ALA A 1 89 ? -6.485 -2.075 -7.138 1.00 86.69 89 ALA A CA 1
ATOM 719 C C . ALA A 1 89 ? -7.449 -3.243 -6.861 1.00 86.69 89 ALA A C 1
ATOM 721 O O . ALA A 1 89 ? -7.908 -3.891 -7.793 1.00 86.69 89 ALA A O 1
ATOM 722 N N . ILE A 1 90 ? -7.774 -3.490 -5.587 1.00 88.94 90 ILE A N 1
ATOM 723 C CA . ILE A 1 90 ? -8.614 -4.624 -5.155 1.00 88.94 90 ILE A CA 1
ATOM 724 C C . ILE A 1 90 ? -10.061 -4.225 -4.823 1.00 88.94 90 ILE A C 1
ATOM 726 O O . ILE A 1 90 ? -10.890 -5.093 -4.575 1.00 88.94 90 ILE A O 1
ATOM 730 N N . LYS A 1 91 ? -10.378 -2.921 -4.794 1.00 90.56 91 LYS A N 1
ATOM 731 C CA . LYS A 1 91 ? -11.682 -2.327 -4.416 1.00 90.56 91 LYS A CA 1
ATOM 732 C C . LYS A 1 91 ? -12.220 -2.760 -3.039 1.00 90.56 91 LYS A C 1
ATOM 734 O O . LYS A 1 91 ? -13.389 -2.540 -2.728 1.00 90.56 91 LYS A O 1
ATOM 739 N N . LYS A 1 92 ? -11.352 -3.339 -2.214 1.00 90.31 92 LYS A N 1
ATOM 740 C CA . LYS A 1 92 ? -11.624 -3.977 -0.923 1.00 90.31 92 LYS A CA 1
ATOM 741 C C . LYS A 1 92 ? -10.567 -3.578 0.104 1.00 90.31 92 LYS A C 1
ATOM 743 O O . LYS A 1 92 ? -9.544 -2.981 -0.256 1.00 90.31 92 LYS A O 1
ATOM 748 N N . CYS A 1 93 ? -10.820 -3.876 1.373 1.00 91.19 93 CYS A N 1
ATOM 749 C CA . CYS A 1 93 ? -9.792 -3.770 2.410 1.00 91.19 93 CYS A CA 1
ATOM 750 C C . CYS A 1 93 ? -8.905 -5.033 2.400 1.00 91.19 93 CYS A C 1
ATOM 752 O O . CYS A 1 93 ? -9.422 -6.110 2.112 1.00 91.19 93 CYS A O 1
ATOM 754 N N . PRO A 1 94 ? -7.596 -4.951 2.709 1.00 92.06 94 PRO A N 1
ATOM 755 C CA . PRO A 1 94 ? -6.700 -6.109 2.631 1.00 92.06 94 PRO A CA 1
ATOM 756 C C . PRO A 1 94 ? -7.137 -7.295 3.494 1.00 92.06 94 PRO A C 1
ATOM 758 O O . PRO A 1 94 ? -7.065 -8.434 3.034 1.00 92.06 94 PRO A O 1
ATOM 761 N N . TYR A 1 95 ? -7.656 -7.038 4.700 1.00 92.19 95 TYR A N 1
ATOM 762 C CA . TYR A 1 95 ? -8.159 -8.103 5.571 1.00 92.19 95 TYR A CA 1
ATOM 763 C C . TYR A 1 95 ? -9.296 -8.913 4.938 1.00 92.19 95 TYR A C 1
ATOM 765 O O . TYR A 1 95 ? -9.404 -10.097 5.219 1.00 92.19 95 TYR A O 1
ATOM 773 N N . GLU A 1 96 ? -10.103 -8.316 4.052 1.00 90.56 96 GLU A N 1
ATOM 774 C CA . GLU A 1 96 ? -11.242 -9.003 3.423 1.00 90.56 96 GLU A CA 1
ATOM 775 C C . GLU A 1 96 ? -10.789 -10.127 2.483 1.00 90.56 96 GLU A C 1
ATOM 777 O O . GLU A 1 96 ? -11.554 -11.037 2.176 1.00 90.56 96 GLU A O 1
ATOM 782 N N . LEU A 1 97 ? -9.545 -10.054 2.000 1.00 90.38 97 LEU A N 1
ATOM 783 C CA . LEU A 1 97 ? -8.932 -11.097 1.181 1.00 90.38 97 LEU A CA 1
ATOM 784 C C . LEU A 1 97 ? -8.127 -12.086 2.025 1.00 90.38 97 LEU A C 1
ATOM 786 O O . LEU A 1 97 ? -8.093 -13.267 1.700 1.00 90.38 97 LEU A O 1
ATOM 790 N N . ALA A 1 98 ? -7.465 -11.603 3.078 1.00 90.94 98 ALA A N 1
ATOM 791 C CA . ALA A 1 98 ? -6.601 -12.428 3.915 1.00 90.94 98 ALA A CA 1
ATOM 792 C C . ALA A 1 98 ? -7.381 -13.268 4.939 1.00 90.94 98 ALA A C 1
ATOM 794 O O . ALA A 1 98 ? -6.987 -14.393 5.224 1.00 90.94 98 ALA A O 1
ATOM 795 N N . ILE A 1 99 ? -8.469 -12.721 5.495 1.00 90.31 99 ILE A N 1
ATOM 796 C CA . ILE A 1 99 ? -9.254 -13.323 6.579 1.00 90.31 99 ILE A CA 1
ATOM 797 C C . ILE A 1 99 ? -10.756 -13.161 6.266 1.00 90.31 99 ILE A C 1
ATOM 799 O O . ILE A 1 99 ? -11.404 -12.217 6.734 1.00 90.31 99 ILE A O 1
ATOM 803 N N . PRO A 1 100 ? -11.338 -14.068 5.461 1.00 86.19 100 PRO A N 1
ATOM 804 C CA . PRO A 1 100 ? -12.753 -14.002 5.094 1.00 86.19 100 PRO A CA 1
ATOM 805 C C . PRO A 1 100 ? -13.697 -14.078 6.301 1.00 86.19 100 PRO A C 1
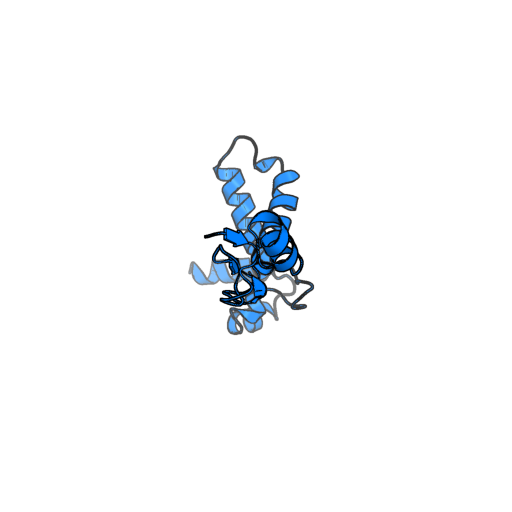ATOM 807 O O . PRO A 1 100 ? -14.676 -13.342 6.349 1.00 86.19 100 PRO A O 1
ATOM 810 N N . GLU A 1 101 ? -13.368 -14.890 7.308 1.00 86.19 101 GLU A N 1
ATOM 811 C CA . GLU A 1 101 ? -14.172 -15.071 8.530 1.00 86.19 101 GLU A CA 1
ATOM 812 C C . GLU A 1 101 ? -14.382 -13.751 9.282 1.00 86.19 101 GLU A C 1
ATOM 814 O O . GLU A 1 101 ? -15.506 -13.369 9.593 1.00 86.19 101 GLU A O 1
ATOM 819 N N . LEU A 1 102 ? -13.301 -12.987 9.458 1.00 84.56 102 LEU A N 1
ATOM 820 C CA . LEU A 1 102 ? -13.326 -11.670 10.096 1.00 84.56 102 LEU A CA 1
ATOM 821 C C . LEU A 1 102 ? -14.191 -10.661 9.323 1.00 84.56 102 LEU A C 1
ATOM 823 O O . LEU A 1 102 ? -14.695 -9.690 9.889 1.00 84.56 102 LEU A O 1
ATOM 827 N N . THR A 1 103 ? -14.364 -10.871 8.017 1.00 83.38 103 THR A N 1
ATOM 828 C CA . THR A 1 103 ? -15.217 -10.014 7.192 1.00 83.38 103 THR A CA 1
ATOM 829 C C . THR A 1 103 ? -16.675 -10.167 7.567 1.00 83.38 103 THR A C 1
ATOM 831 O O . THR A 1 103 ? -17.363 -9.155 7.645 1.00 83.38 103 THR A O 1
ATOM 834 N N . GLU A 1 104 ? -17.140 -11.386 7.838 1.00 80.12 104 GLU A N 1
ATOM 835 C CA . GLU A 1 104 ? -18.519 -11.609 8.270 1.00 80.12 104 GLU A CA 1
ATOM 836 C C . GLU A 1 104 ? -18.777 -10.939 9.624 1.00 80.12 104 GLU A C 1
ATOM 838 O O . GLU A 1 104 ? -19.729 -10.176 9.747 1.00 80.12 104 GLU A O 1
ATOM 843 N N . THR A 1 105 ? -17.864 -11.081 10.586 1.00 80.81 105 THR A N 1
ATOM 844 C CA . THR A 1 105 ? -17.999 -10.460 11.914 1.00 80.81 105 THR A CA 1
ATOM 845 C C . THR A 1 105 ? -18.000 -8.928 11.864 1.00 80.81 105 THR A C 1
ATOM 847 O O . THR A 1 105 ? -18.730 -8.267 12.599 1.00 80.81 105 THR A O 1
ATOM 850 N N . LEU A 1 106 ? -17.188 -8.325 10.987 1.00 80.50 106 LEU A N 1
ATOM 851 C CA . LEU A 1 106 ? -17.090 -6.865 10.868 1.00 80.50 106 LEU A CA 1
ATOM 852 C C . LEU A 1 106 ? -18.162 -6.239 9.962 1.00 80.50 106 LEU A C 1
ATOM 854 O O . LEU A 1 106 ? -18.319 -5.014 10.007 1.00 80.50 106 LEU A O 1
ATOM 858 N N . LYS A 1 107 ? -18.890 -7.018 9.148 1.00 74.31 107 LYS A N 1
ATOM 859 C CA . LYS A 1 107 ? -19.948 -6.503 8.251 1.00 74.31 107 LYS A CA 1
ATOM 860 C C . LYS A 1 107 ? -21.084 -5.824 9.012 1.00 74.31 107 LYS A C 1
ATOM 862 O O . LYS A 1 107 ? -21.597 -4.814 8.531 1.00 74.31 107 LYS A O 1
ATOM 867 N N . ASP A 1 108 ? -21.424 -6.334 10.191 1.00 70.88 108 ASP A N 1
ATOM 868 C CA . ASP A 1 108 ? -22.515 -5.802 11.015 1.00 70.88 108 ASP A CA 1
ATOM 869 C C . ASP A 1 108 ? -22.136 -4.481 11.704 1.00 70.88 108 ASP A C 1
ATOM 871 O O . ASP A 1 108 ? -22.990 -3.678 12.093 1.00 70.88 108 ASP A O 1
ATOM 875 N N . SER A 1 109 ? -20.834 -4.196 11.805 1.00 73.12 109 SER A N 1
ATOM 876 C CA . SER A 1 109 ? -20.339 -2.961 12.399 1.00 73.12 109 SER A CA 1
ATOM 877 C C . SER A 1 109 ? -20.451 -1.789 11.412 1.00 73.12 109 SER A C 1
ATOM 879 O O . SER A 1 109 ? -19.737 -1.688 10.413 1.00 73.12 109 SER A O 1
ATOM 881 N N . LYS A 1 110 ? -21.318 -0.817 11.722 1.00 77.38 110 LYS A N 1
ATOM 882 C CA . LYS A 1 110 ? -21.430 0.435 10.943 1.00 77.38 110 LYS A CA 1
ATOM 883 C C . LYS A 1 110 ? -20.109 1.222 10.910 1.00 77.38 110 LYS A C 1
ATOM 885 O O . LYS A 1 110 ? -19.849 1.965 9.964 1.00 77.38 110 LYS A O 1
ATOM 890 N N . ASN A 1 111 ? -19.278 1.068 11.943 1.00 85.75 111 ASN A N 1
ATOM 891 C CA . ASN A 1 111 ? -17.941 1.645 12.028 1.00 85.75 111 ASN A CA 1
ATOM 892 C C . ASN A 1 111 ? -16.906 0.547 12.294 1.00 85.75 111 ASN A C 1
ATOM 894 O O . ASN A 1 111 ? -16.864 -0.018 13.387 1.00 85.75 111 ASN A O 1
ATOM 898 N N . LYS A 1 112 ? -16.019 0.333 11.318 1.00 86.00 112 LYS A N 1
ATOM 899 C CA . LYS A 1 112 ? -14.955 -0.676 11.378 1.00 86.00 112 LYS A CA 1
ATOM 900 C C . LYS A 1 112 ? -14.027 -0.499 12.586 1.00 86.00 112 LYS A C 1
ATOM 902 O O . LYS A 1 112 ? -13.603 -1.486 13.169 1.00 86.00 112 LYS A O 1
ATOM 907 N N . TRP A 1 113 ? -13.742 0.739 13.003 1.00 88.88 113 TRP A N 1
ATOM 908 C CA . TRP A 1 113 ? -12.912 0.985 14.190 1.00 88.88 113 TRP A CA 1
ATOM 909 C C . TRP A 1 113 ? -13.570 0.489 15.473 1.00 88.88 113 TRP A C 1
ATOM 911 O O . TRP A 1 113 ? -12.901 -0.087 16.323 1.00 88.88 113 TRP A O 1
ATOM 921 N N . LEU A 1 114 ? -14.880 0.705 15.605 1.00 88.25 114 LEU A N 1
ATOM 922 C CA . LEU A 1 114 ? -15.623 0.269 16.780 1.00 88.25 114 LEU A CA 1
ATOM 923 C C . LEU A 1 114 ? -15.679 -1.261 16.842 1.00 88.25 114 LEU A C 1
ATOM 925 O O . LEU A 1 114 ? -15.442 -1.823 17.906 1.00 88.25 114 LEU A O 1
ATOM 929 N N . GLY A 1 115 ? -15.904 -1.911 15.695 1.00 89.75 115 GLY A N 1
ATOM 930 C CA . GLY A 1 115 ? -15.897 -3.370 15.593 1.00 89.75 115 GLY A CA 1
ATOM 931 C C . GLY A 1 115 ? -14.559 -3.979 16.017 1.00 89.75 115 GLY A C 1
ATOM 932 O O . GLY A 1 115 ? -14.535 -4.909 16.813 1.00 89.75 115 GLY A O 1
ATOM 933 N N . LEU A 1 116 ? -13.432 -3.401 15.582 1.00 88.75 116 LEU A N 1
ATOM 934 C CA . LEU A 1 116 ? -12.103 -3.859 16.011 1.00 88.75 116 LEU A CA 1
ATOM 935 C C . LEU A 1 116 ? -11.887 -3.722 17.526 1.00 88.75 116 LEU A C 1
ATOM 937 O O . LEU A 1 116 ? -11.319 -4.616 18.142 1.00 88.75 116 LEU A O 1
ATOM 941 N N . ILE A 1 117 ? -12.357 -2.626 18.130 1.00 89.56 117 ILE A N 1
ATOM 942 C CA . ILE A 1 117 ? -12.236 -2.401 19.579 1.00 89.56 117 ILE A CA 1
ATOM 943 C C . ILE A 1 117 ? -13.109 -3.388 20.370 1.00 89.56 117 ILE A C 1
ATOM 945 O O . ILE A 1 117 ? -12.710 -3.849 21.439 1.00 89.56 117 ILE A O 1
ATOM 949 N N . GLN A 1 118 ? -14.304 -3.706 19.871 1.00 89.56 118 GLN A N 1
ATOM 950 C CA . GLN A 1 118 ? -15.185 -4.698 20.494 1.00 89.56 118 GLN A CA 1
ATOM 951 C C . GLN A 1 118 ? -14.550 -6.090 20.464 1.00 89.56 118 GLN A C 1
ATOM 953 O O . GLN A 1 118 ? -14.452 -6.718 21.513 1.00 89.56 118 GLN A O 1
ATOM 958 N N . LEU A 1 119 ? -13.996 -6.494 19.317 1.00 87.62 119 LEU A N 1
ATOM 959 C CA . LEU A 1 119 ? -13.272 -7.761 19.175 1.00 87.62 119 LEU A CA 1
ATOM 960 C C . LEU A 1 119 ? -12.099 -7.884 20.152 1.00 87.62 119 LEU A C 1
ATOM 962 O O . LEU A 1 119 ? -11.909 -8.936 20.750 1.00 87.62 119 LEU A O 1
ATOM 966 N N . THR A 1 120 ? -11.325 -6.812 20.356 1.00 87.88 120 THR A N 1
ATOM 967 C CA . THR A 1 120 ? -10.238 -6.844 21.349 1.00 87.88 120 THR A CA 1
ATOM 968 C C . THR A 1 120 ? -10.755 -7.031 22.773 1.00 87.88 120 THR A C 1
ATOM 970 O O . THR A 1 120 ? -10.170 -7.795 23.525 1.00 87.88 120 THR A O 1
ATOM 973 N N . LYS A 1 121 ? -11.880 -6.399 23.139 1.00 88.31 121 LYS A N 1
ATOM 974 C CA . LYS A 1 121 ? -12.464 -6.557 24.481 1.00 88.31 121 LYS A CA 1
ATOM 975 C C . LYS A 1 121 ? -12.982 -7.969 24.737 1.00 88.31 121 LYS A C 1
ATOM 977 O O . LYS A 1 121 ? -12.905 -8.431 25.865 1.00 88.31 121 LYS A O 1
ATOM 982 N N . GLU A 1 122 ? -13.539 -8.613 23.717 1.00 84.94 122 GLU A N 1
ATOM 983 C CA . GLU A 1 122 ? -14.011 -9.998 23.800 1.00 84.94 122 GLU A CA 1
ATOM 984 C C . GLU A 1 122 ? -12.853 -10.996 23.894 1.00 84.94 122 GLU A C 1
ATOM 986 O O . GLU A 1 122 ? -13.001 -12.023 24.540 1.00 84.94 122 GLU A O 1
ATOM 991 N N . ALA A 1 123 ? -11.703 -10.689 23.285 1.00 82.44 123 ALA A N 1
ATOM 992 C CA . ALA A 1 123 ? -10.508 -11.530 23.347 1.00 82.44 123 ALA A CA 1
ATOM 993 C C . ALA A 1 123 ? -9.738 -11.426 24.679 1.00 82.44 123 ALA A C 1
ATOM 995 O O . ALA A 1 123 ? -8.999 -12.347 25.019 1.00 82.44 123 ALA A O 1
ATOM 996 N N . ASP A 1 124 ? -9.882 -10.310 25.402 1.00 75.44 124 ASP A N 1
ATOM 997 C CA . ASP A 1 124 ? -9.248 -10.074 26.709 1.00 75.44 124 ASP A CA 1
ATOM 998 C C . ASP A 1 124 ? -10.051 -10.667 27.896 1.00 75.44 124 ASP A C 1
ATOM 1000 O O . ASP A 1 124 ? -9.599 -10.579 29.042 1.00 75.44 124 ASP A O 1
ATOM 1004 N N . LEU A 1 125 ? -11.239 -11.232 27.637 1.00 54.47 125 LEU A N 1
ATOM 1005 C CA . LEU A 1 125 ? -12.116 -11.913 28.605 1.00 54.47 125 LEU A CA 1
ATOM 1006 C C . LEU A 1 125 ? -11.869 -13.428 28.621 1.00 54.47 125 LEU A C 1
ATOM 1008 O O . LEU A 1 125 ? -11.917 -13.996 29.736 1.00 54.47 125 LEU A O 1
#